Protein AF-A0A5J6N0Z9-F1 (afdb_monomer)

Mean predicted aligned error: 8.77 Å

Structure (mmCIF, N/CA/C/O backbone):
data_AF-A0A5J6N0Z9-F1
#
_entry.id   AF-A0A5J6N0Z9-F1
#
loop_
_atom_site.group_PDB
_atom_site.id
_atom_site.type_symbol
_atom_site.label_atom_id
_atom_site.label_alt_id
_atom_site.label_comp_id
_atom_site.label_asym_id
_atom_site.label_entity_id
_atom_site.label_seq_id
_atom_site.pdbx_PDB_ins_code
_atom_site.Cartn_x
_atom_site.Cartn_y
_atom_site.Cartn_z
_atom_site.occupancy
_atom_site.B_iso_or_equiv
_atom_site.auth_seq_id
_atom_site.auth_comp_id
_atom_site.auth_asym_id
_atom_site.auth_atom_id
_atom_site.pdbx_PDB_model_num
ATOM 1 N N . MET A 1 1 ? -16.753 -7.488 24.634 1.00 49.41 1 MET A N 1
ATOM 2 C CA . MET A 1 1 ? -16.311 -6.131 25.014 1.00 49.41 1 MET A CA 1
ATOM 3 C C . MET A 1 1 ? -15.199 -5.754 24.069 1.00 49.41 1 MET A C 1
ATOM 5 O O . MET A 1 1 ? -14.213 -6.477 24.007 1.00 49.41 1 MET A O 1
ATOM 9 N N . THR A 1 2 ? -15.408 -4.715 23.275 1.00 62.81 2 THR A N 1
ATOM 10 C CA . THR A 1 2 ? -14.421 -4.239 22.311 1.00 62.81 2 THR A CA 1
ATOM 11 C C . THR A 1 2 ? -13.488 -3.292 23.045 1.00 62.81 2 THR A C 1
ATOM 13 O O . THR A 1 2 ? -13.945 -2.310 23.618 1.00 62.81 2 THR A O 1
ATOM 16 N N . ASP A 1 3 ? -12.201 -3.624 23.110 1.00 83.81 3 ASP A N 1
ATOM 17 C CA . ASP A 1 3 ? -11.218 -2.784 23.788 1.00 83.81 3 ASP A CA 1
ATOM 18 C C . ASP A 1 3 ? -10.752 -1.677 22.833 1.00 83.81 3 ASP A C 1
ATOM 20 O O . ASP A 1 3 ? -9.752 -1.801 22.121 1.00 83.81 3 ASP A O 1
ATOM 24 N N . THR A 1 4 ? -11.557 -0.617 22.754 1.00 83.38 4 THR A N 1
ATOM 25 C CA . THR A 1 4 ? -11.348 0.563 21.906 1.00 83.38 4 THR A CA 1
ATOM 26 C C . THR A 1 4 ? -9.923 1.130 21.974 1.00 83.38 4 THR A C 1
ATOM 28 O O . THR A 1 4 ? -9.353 1.358 20.905 1.00 83.38 4 THR A O 1
ATOM 31 N N . PRO A 1 5 ? -9.275 1.318 23.145 1.00 85.44 5 PRO A N 1
ATOM 32 C CA . PRO A 1 5 ? -7.893 1.805 23.184 1.00 85.44 5 PRO A CA 1
ATOM 33 C C . PRO A 1 5 ? -6.892 0.835 22.542 1.00 85.44 5 PRO A C 1
ATOM 35 O O . PRO A 1 5 ? -5.964 1.285 21.868 1.00 85.44 5 PRO A O 1
ATOM 38 N N . THR A 1 6 ? -7.099 -0.479 22.662 1.00 89.00 6 THR A N 1
ATOM 39 C CA . THR A 1 6 ? -6.260 -1.467 21.967 1.00 89.00 6 THR A CA 1
ATOM 40 C C . THR A 1 6 ? -6.422 -1.365 20.446 1.00 89.00 6 THR A C 1
ATOM 42 O O . THR A 1 6 ? -5.423 -1.387 19.727 1.00 89.00 6 THR A O 1
ATOM 45 N N . LEU A 1 7 ? -7.645 -1.163 19.937 1.00 89.25 7 LEU A N 1
ATOM 46 C CA . LEU A 1 7 ? -7.874 -0.942 18.500 1.00 89.25 7 LEU A CA 1
ATOM 47 C C . LEU A 1 7 ? -7.240 0.361 17.991 1.00 89.25 7 LEU A C 1
ATOM 49 O O . LEU A 1 7 ? -6.675 0.374 16.899 1.00 89.25 7 LEU A O 1
ATOM 53 N N . VAL A 1 8 ? -7.287 1.445 18.775 1.00 90.62 8 VAL A N 1
ATOM 54 C CA . VAL A 1 8 ? -6.577 2.694 18.442 1.00 90.62 8 VAL A CA 1
ATOM 55 C C . VAL A 1 8 ? -5.074 2.435 18.325 1.00 90.62 8 VAL A C 1
ATOM 57 O O . VAL A 1 8 ? -4.456 2.856 17.348 1.00 90.62 8 VAL A O 1
ATOM 60 N N . GLY A 1 9 ? -4.485 1.727 19.294 1.00 90.31 9 GLY A N 1
ATOM 61 C CA . GLY A 1 9 ? -3.059 1.396 19.277 1.00 90.31 9 GLY A CA 1
ATOM 62 C C . GLY A 1 9 ? -2.658 0.585 18.044 1.00 90.31 9 GLY A C 1
ATOM 63 O O . GLY A 1 9 ? -1.647 0.879 17.409 1.00 90.31 9 GLY A O 1
ATOM 64 N N . GLU A 1 10 ? -3.482 -0.386 17.658 1.00 91.31 10 GLU A N 1
ATOM 65 C CA . GLU A 1 10 ? -3.264 -1.209 16.468 1.00 91.31 1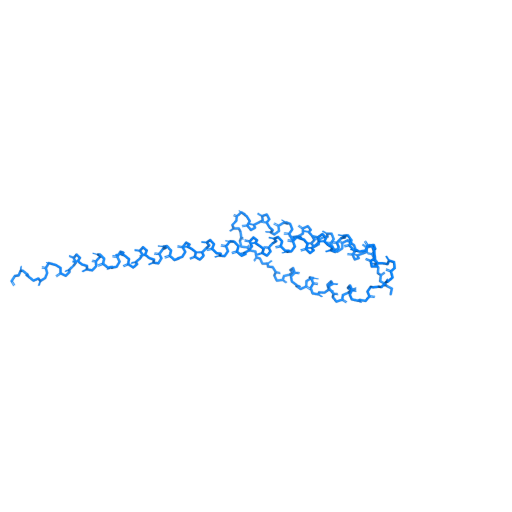0 GLU A CA 1
ATOM 66 C C . GLU A 1 10 ? -3.360 -0.400 15.166 1.00 91.31 10 GLU A C 1
ATOM 68 O O . GLU A 1 10 ? -2.501 -0.540 14.295 1.00 91.31 10 GLU A O 1
ATOM 73 N N . LEU A 1 11 ? -4.336 0.509 15.057 1.00 92.62 11 LEU A N 1
ATOM 74 C CA . LEU A 1 11 ? -4.466 1.429 13.921 1.00 92.62 11 LEU A CA 1
ATOM 75 C C . LEU A 1 11 ? -3.237 2.329 13.769 1.00 92.62 11 LEU A C 1
ATOM 77 O O . LEU A 1 11 ? -2.690 2.462 12.671 1.00 92.62 11 LEU A O 1
ATOM 81 N N . VAL A 1 12 ? -2.776 2.926 14.870 1.00 92.69 12 VAL A N 1
ATOM 82 C CA . VAL A 1 12 ? -1.583 3.787 14.880 1.00 92.69 12 VAL A CA 1
ATOM 83 C C . VAL A 1 12 ? -0.338 2.988 14.498 1.00 92.69 12 VAL A C 1
ATOM 85 O O . VAL A 1 12 ? 0.470 3.441 13.687 1.00 92.69 12 VAL A O 1
ATOM 88 N N . TYR A 1 13 ? -0.200 1.776 15.028 1.00 92.06 13 TYR A N 1
ATOM 89 C CA . TYR A 1 13 ? 0.918 0.896 14.712 1.00 92.06 13 TYR A CA 1
ATOM 90 C C . TYR A 1 13 ? 0.954 0.504 13.225 1.00 92.06 13 TYR A C 1
ATOM 92 O O . TYR A 1 13 ? 2.005 0.607 12.589 1.00 92.06 13 TYR A O 1
ATOM 100 N N . LEU A 1 14 ? -0.186 0.120 12.639 1.00 93.38 14 LEU A N 1
ATOM 101 C CA . LEU A 1 14 ? -0.273 -0.198 11.207 1.00 93.38 14 LEU A CA 1
ATOM 102 C C . LEU A 1 14 ? -0.007 1.021 10.323 1.00 93.38 14 LEU A C 1
ATOM 104 O O . LEU A 1 14 ? 0.635 0.893 9.279 1.00 93.38 14 LEU A O 1
ATOM 108 N N . THR A 1 15 ? -0.428 2.206 10.764 1.00 93.81 15 THR A N 1
ATOM 109 C CA . THR A 1 15 ? -0.113 3.467 10.080 1.00 93.81 15 THR A CA 1
ATOM 110 C C . THR A 1 15 ? 1.404 3.671 10.027 1.00 93.81 15 THR A C 1
ATOM 112 O O . THR A 1 15 ? 1.958 3.901 8.955 1.00 93.81 15 THR A O 1
ATOM 115 N N . GLY A 1 16 ? 2.102 3.471 11.152 1.00 92.19 16 GLY A N 1
ATOM 116 C CA . GLY A 1 16 ? 3.562 3.584 11.219 1.00 92.19 16 GLY A CA 1
ATOM 117 C C . GLY A 1 16 ? 4.311 2.548 10.370 1.00 92.19 16 GLY A C 1
ATOM 118 O O . GLY A 1 16 ? 5.313 2.884 9.736 1.00 92.19 16 GLY A O 1
ATOM 119 N N . ILE A 1 17 ? 3.822 1.302 10.299 1.00 93.12 17 ILE A N 1
ATOM 120 C CA . ILE A 1 17 ? 4.382 0.296 9.377 1.00 93.12 17 ILE A CA 1
ATOM 121 C C . ILE A 1 17 ? 4.203 0.738 7.927 1.00 93.12 17 ILE A C 1
ATOM 123 O O . ILE A 1 17 ? 5.143 0.634 7.141 1.00 93.12 17 ILE A O 1
ATOM 127 N N . THR A 1 18 ? 3.018 1.232 7.571 1.00 93.50 18 THR A N 1
ATOM 128 C CA . THR A 1 18 ? 2.709 1.667 6.203 1.00 93.50 18 THR A CA 1
ATOM 129 C C . THR A 1 18 ? 3.613 2.830 5.792 1.00 93.50 18 THR A C 1
ATOM 131 O O . THR A 1 18 ? 4.208 2.809 4.713 1.00 93.50 18 THR A O 1
ATOM 134 N N . GLU A 1 19 ? 3.823 3.794 6.688 1.00 93.31 19 GLU A N 1
ATOM 135 C CA . GLU A 1 19 ? 4.760 4.899 6.481 1.00 93.31 19 GLU A CA 1
ATOM 136 C C . GLU A 1 19 ? 6.211 4.403 6.318 1.00 93.31 19 GLU A C 1
ATOM 138 O O . GLU A 1 19 ? 6.950 4.858 5.439 1.00 93.31 19 GLU A O 1
ATOM 143 N N . ALA A 1 20 ? 6.647 3.446 7.145 1.00 91.50 20 ALA A N 1
ATOM 144 C CA . ALA A 1 20 ? 7.969 2.837 7.014 1.00 91.50 20 ALA A CA 1
ATOM 145 C C . ALA A 1 20 ? 8.125 2.110 5.670 1.00 91.50 20 ALA A C 1
ATOM 147 O O . ALA A 1 20 ? 9.117 2.328 4.974 1.00 91.50 20 ALA A O 1
ATOM 148 N N . ALA A 1 21 ? 7.127 1.323 5.261 1.00 92.50 21 ALA A N 1
ATOM 149 C CA . ALA A 1 21 ? 7.113 0.632 3.977 1.00 92.50 21 ALA A CA 1
ATOM 150 C C . ALA A 1 21 ? 7.254 1.618 2.810 1.00 92.50 21 ALA A C 1
ATOM 152 O O . ALA A 1 21 ? 8.097 1.419 1.939 1.00 92.50 21 ALA A O 1
ATOM 153 N N . ARG A 1 22 ? 6.531 2.744 2.828 1.00 93.06 22 ARG A N 1
ATOM 154 C CA . ARG A 1 22 ? 6.692 3.810 1.823 1.00 93.06 22 ARG A CA 1
ATOM 155 C C . ARG A 1 22 ? 8.119 4.356 1.772 1.00 93.06 22 ARG A C 1
ATOM 157 O O . ARG A 1 22 ? 8.690 4.515 0.694 1.00 93.06 22 ARG A O 1
ATOM 164 N N . ARG A 1 23 ? 8.741 4.614 2.927 1.00 91.81 23 ARG A N 1
ATOM 165 C CA . ARG A 1 23 ? 10.140 5.081 2.978 1.00 91.81 23 ARG A CA 1
ATOM 166 C C . ARG A 1 23 ? 11.106 4.065 2.369 1.00 91.81 23 ARG A C 1
ATOM 168 O O . ARG A 1 23 ? 11.974 4.461 1.594 1.00 91.81 23 ARG A O 1
ATOM 175 N N . HIS A 1 24 ? 10.929 2.782 2.666 1.00 91.38 24 HIS A N 1
ATOM 176 C CA . HIS A 1 24 ? 11.721 1.698 2.082 1.00 91.38 24 HIS A CA 1
ATOM 177 C C . HIS A 1 24 ? 11.500 1.570 0.565 1.00 91.38 24 HIS A C 1
ATOM 179 O O . HIS A 1 24 ? 12.467 1.439 -0.188 1.00 91.38 24 HIS A O 1
ATOM 185 N N . LEU A 1 25 ? 10.256 1.713 0.094 1.00 90.94 25 LEU A N 1
ATOM 186 C CA . LEU A 1 25 ? 9.922 1.691 -1.332 1.00 90.94 25 LEU A CA 1
ATOM 187 C C . LEU A 1 25 ? 10.644 2.803 -2.100 1.00 90.94 25 LEU A C 1
ATOM 189 O O . LEU A 1 25 ? 11.229 2.555 -3.151 1.00 90.94 25 LEU A O 1
ATOM 193 N N . ARG A 1 26 ? 10.662 4.025 -1.554 1.00 88.38 26 ARG A N 1
ATOM 194 C CA . ARG A 1 26 ? 11.372 5.173 -2.151 1.00 88.38 26 ARG A CA 1
ATOM 195 C C . ARG A 1 26 ? 12.885 4.985 -2.214 1.00 88.38 26 ARG A C 1
ATOM 197 O O . ARG A 1 26 ? 13.541 5.616 -3.035 1.00 88.38 26 ARG A O 1
ATOM 204 N N . GLN A 1 27 ? 13.437 4.132 -1.356 1.00 90.44 27 GLN A N 1
ATOM 205 C CA . GLN A 1 27 ? 14.848 3.743 -1.379 1.00 90.44 27 GLN A CA 1
ATOM 206 C C . GLN A 1 27 ? 15.127 2.597 -2.368 1.00 90.44 27 GLN A C 1
ATOM 208 O O . GLN A 1 27 ? 16.267 2.148 -2.466 1.00 90.44 27 GLN A O 1
ATOM 213 N N . GLY A 1 28 ? 14.110 2.115 -3.092 1.00 86.38 28 GLY A N 1
ATOM 214 C CA . GLY A 1 28 ? 14.229 1.010 -4.044 1.00 86.38 28 GLY A CA 1
ATOM 215 C C . GLY A 1 28 ? 14.335 -0.365 -3.383 1.00 86.38 28 GLY A C 1
ATOM 216 O O . GLY A 1 28 ? 14.794 -1.312 -4.018 1.00 86.38 28 GLY A O 1
ATOM 217 N N . GLN A 1 29 ? 13.953 -0.489 -2.109 1.00 88.25 29 GLN A N 1
ATOM 218 C CA . GLN A 1 29 ? 14.002 -1.767 -1.404 1.00 88.25 29 GLN A CA 1
ATOM 219 C C . GLN A 1 29 ? 12.807 -2.651 -1.772 1.00 88.25 29 GLN A C 1
ATOM 221 O O . GLN A 1 29 ? 11.687 -2.172 -1.958 1.00 88.25 29 GLN A O 1
ATOM 226 N N . LEU A 1 30 ? 13.053 -3.962 -1.845 1.00 82.75 30 LEU A N 1
ATOM 227 C CA . LEU A 1 30 ? 11.998 -4.966 -1.954 1.00 82.75 30 LEU A CA 1
ATOM 228 C C . LEU A 1 30 ? 11.227 -5.041 -0.636 1.00 82.75 30 LEU A C 1
ATOM 230 O O . LEU A 1 30 ? 11.822 -5.142 0.436 1.00 82.75 30 LEU A O 1
ATOM 234 N N . LEU A 1 31 ? 9.902 -5.011 -0.739 1.00 86.25 31 LEU A N 1
ATOM 235 C CA . LEU A 1 31 ? 8.988 -5.053 0.394 1.00 86.25 31 LEU A CA 1
ATOM 236 C C . LEU A 1 31 ? 8.172 -6.336 0.359 1.00 86.25 31 LEU A C 1
ATOM 238 O O . LEU A 1 31 ? 7.554 -6.648 -0.657 1.00 86.25 31 LEU A O 1
ATOM 242 N N . ASP A 1 32 ? 8.131 -7.032 1.491 1.00 87.69 32 ASP A N 1
ATOM 243 C CA . ASP A 1 32 ? 7.118 -8.047 1.751 1.00 87.69 32 ASP A CA 1
ATOM 244 C C . ASP A 1 32 ? 5.949 -7.398 2.499 1.00 87.69 32 ASP A C 1
ATOM 246 O O . ASP A 1 32 ? 6.078 -6.981 3.652 1.00 87.69 32 ASP A O 1
ATOM 250 N N . LEU A 1 33 ? 4.812 -7.282 1.814 1.00 88.19 33 LEU A N 1
ATOM 251 C CA . LEU A 1 33 ? 3.589 -6.682 2.347 1.00 88.19 33 LEU A CA 1
ATOM 252 C C . LEU A 1 33 ? 2.571 -7.732 2.813 1.00 88.19 33 LEU A C 1
ATOM 254 O O . LEU A 1 33 ? 1.500 -7.356 3.280 1.00 88.19 33 LEU A O 1
ATOM 258 N N . THR A 1 34 ? 2.894 -9.028 2.741 1.00 89.00 34 THR A N 1
ATOM 259 C CA . THR A 1 34 ? 1.963 -10.121 3.083 1.00 89.00 34 THR A CA 1
ATOM 260 C C . THR A 1 34 ? 1.454 -9.983 4.518 1.00 89.00 34 THR A C 1
ATOM 262 O O . THR A 1 34 ? 0.255 -10.014 4.781 1.00 89.00 34 THR A O 1
ATOM 265 N N . SER A 1 35 ? 2.370 -9.713 5.450 1.00 86.81 35 SER A N 1
ATO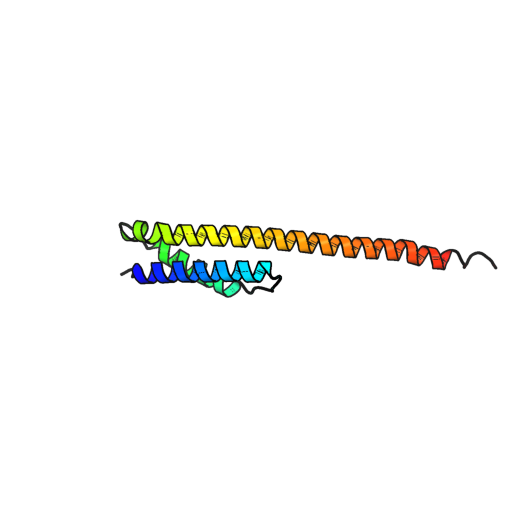M 266 C CA . SER A 1 35 ? 2.028 -9.515 6.862 1.00 86.81 35 SER A CA 1
ATOM 267 C C . SER A 1 35 ? 1.198 -8.252 7.132 1.00 86.81 35 SER A C 1
ATOM 269 O O . SER A 1 35 ? 0.472 -8.202 8.125 1.00 86.81 35 SER A O 1
ATOM 271 N N . LEU A 1 36 ? 1.300 -7.226 6.277 1.00 88.06 36 LEU A N 1
ATOM 272 C CA . LEU A 1 36 ? 0.487 -6.014 6.382 1.00 88.06 36 LEU A CA 1
ATOM 273 C C . LEU A 1 36 ? -0.949 -6.305 5.938 1.00 88.06 36 LEU A C 1
ATOM 275 O O . LEU A 1 36 ? -1.884 -5.907 6.628 1.00 88.06 36 LEU A O 1
ATOM 279 N N . ASP A 1 37 ? -1.113 -7.049 4.844 1.00 88.69 37 ASP A N 1
ATOM 280 C CA . ASP A 1 37 ? -2.420 -7.424 4.298 1.00 88.69 37 ASP A CA 1
ATOM 281 C C . ASP A 1 37 ? -3.228 -8.283 5.286 1.00 88.69 37 ASP A C 1
ATOM 283 O O . ASP A 1 37 ? -4.362 -7.948 5.635 1.00 88.69 37 ASP A O 1
ATOM 287 N N . GLU A 1 38 ? -2.606 -9.318 5.864 1.00 90.94 38 GLU A N 1
ATOM 288 C CA . GLU A 1 38 ? -3.233 -10.172 6.888 1.00 90.94 38 GLU A CA 1
ATOM 289 C C . GLU A 1 38 ? -3.709 -9.375 8.115 1.00 90.94 38 GLU A C 1
ATOM 291 O O . GLU A 1 38 ? -4.799 -9.607 8.657 1.00 90.94 38 GLU A O 1
ATOM 296 N N . ARG A 1 39 ? -2.901 -8.403 8.558 1.00 90.19 39 ARG A N 1
ATOM 297 C CA . ARG A 1 39 ? -3.240 -7.544 9.700 1.00 90.19 39 ARG A CA 1
ATOM 298 C C . ARG A 1 39 ? -4.356 -6.568 9.358 1.00 90.19 39 ARG A C 1
ATOM 300 O O . ARG A 1 39 ? -5.263 -6.398 10.170 1.00 90.19 39 ARG A O 1
ATOM 307 N N . CYS A 1 40 ? -4.335 -5.969 8.169 1.00 89.00 40 CYS A N 1
ATOM 308 C CA . CYS A 1 40 ? -5.413 -5.109 7.691 1.00 89.00 40 CYS A CA 1
ATOM 309 C C . CYS A 1 40 ? -6.739 -5.877 7.588 1.00 89.00 40 CYS A C 1
ATOM 311 O O . CYS A 1 40 ? -7.747 -5.397 8.102 1.00 89.00 40 CYS A O 1
ATOM 313 N N . ALA A 1 41 ? -6.741 -7.090 7.030 1.00 90.31 41 ALA A N 1
ATOM 314 C CA . ALA A 1 41 ? -7.937 -7.930 6.939 1.00 90.31 41 ALA A CA 1
ATOM 315 C C . ALA A 1 41 ? -8.512 -8.283 8.325 1.00 90.31 41 ALA A C 1
ATOM 317 O O . ALA A 1 41 ? -9.720 -8.165 8.572 1.00 90.31 41 ALA A O 1
ATOM 318 N N . THR A 1 42 ? -7.635 -8.655 9.262 1.00 90.25 42 THR A N 1
ATOM 319 C CA . THR A 1 42 ? -8.016 -8.948 10.651 1.00 90.25 42 THR A CA 1
ATOM 320 C C . THR A 1 42 ? -8.607 -7.716 11.339 1.00 90.25 42 THR A C 1
ATOM 322 O O . THR A 1 42 ? -9.645 -7.799 12.001 1.00 90.25 42 THR A O 1
ATOM 325 N N . LEU A 1 43 ? -7.974 -6.555 11.161 1.00 89.44 43 LEU A N 1
ATOM 326 C CA . LEU A 1 43 ? -8.436 -5.290 11.720 1.00 89.44 43 LEU A CA 1
ATOM 327 C C . LEU A 1 43 ? -9.799 -4.883 11.143 1.00 89.44 43 LEU A C 1
ATOM 329 O O . LEU A 1 43 ? -10.689 -4.525 11.912 1.00 89.44 43 LEU A O 1
ATOM 333 N N . CYS A 1 44 ? -9.993 -4.980 9.825 1.00 89.62 44 CYS A N 1
ATOM 334 C CA . CYS A 1 44 ? -11.272 -4.693 9.173 1.00 89.62 44 CYS A CA 1
ATOM 335 C C . CYS A 1 44 ? -12.404 -5.539 9.768 1.00 89.62 44 CYS A C 1
ATOM 337 O O . CYS A 1 44 ? -13.418 -4.985 10.188 1.00 89.62 44 CYS A O 1
ATOM 339 N N . THR A 1 45 ? -12.180 -6.847 9.924 1.00 89.81 45 THR A N 1
ATOM 340 C CA . THR A 1 45 ? -13.155 -7.769 10.536 1.00 89.81 45 THR A CA 1
ATOM 341 C C . THR A 1 45 ? -13.527 -7.341 11.961 1.00 89.81 45 THR A C 1
ATOM 343 O O . THR A 1 45 ? -14.687 -7.383 12.365 1.00 89.81 45 THR A O 1
ATOM 346 N N . ARG A 1 46 ? -12.549 -6.886 12.754 1.00 88.38 46 ARG A N 1
ATOM 347 C CA . ARG A 1 46 ? -12.793 -6.420 14.129 1.00 88.38 46 ARG A CA 1
ATOM 348 C C . ARG A 1 46 ? -13.559 -5.098 14.159 1.00 88.38 46 ARG A C 1
ATOM 350 O O . ARG A 1 46 ? -14.437 -4.930 15.007 1.00 88.38 46 ARG A O 1
ATOM 357 N N . LEU A 1 47 ? -13.260 -4.183 13.239 1.00 86.31 47 LEU A N 1
ATOM 358 C CA . LEU A 1 47 ? -13.909 -2.873 13.145 1.00 86.31 47 LEU A CA 1
ATOM 359 C C . LEU A 1 47 ? -15.386 -2.960 12.738 1.00 86.31 47 LEU A C 1
ATOM 361 O O . LEU A 1 47 ? -16.171 -2.118 13.170 1.00 86.31 47 LEU A O 1
ATOM 365 N N . GLU A 1 48 ? -15.792 -3.983 11.982 1.00 87.62 48 GLU A N 1
ATOM 366 C CA . GLU A 1 48 ? -17.204 -4.212 11.625 1.00 87.62 48 GLU A CA 1
ATOM 367 C C . GLU A 1 48 ? -18.109 -4.375 12.852 1.00 87.62 48 GLU A C 1
ATOM 369 O O . GLU A 1 48 ? -19.263 -3.945 12.844 1.00 87.62 48 GLU A O 1
ATOM 374 N N . SER A 1 49 ? -17.570 -4.934 13.938 1.00 86.12 49 SER A N 1
ATOM 375 C CA . SER A 1 49 ? -18.299 -5.118 15.196 1.00 86.12 49 SER A CA 1
ATOM 376 C C . SER A 1 49 ? -18.410 -3.846 16.053 1.00 86.12 49 SER A C 1
ATOM 378 O O . SER A 1 49 ? -19.120 -3.843 17.061 1.00 86.12 49 SER A O 1
ATOM 380 N N . VAL A 1 50 ? -17.727 -2.755 15.677 1.00 85.88 50 VAL A N 1
ATOM 381 C CA . VAL A 1 50 ? -17.701 -1.505 16.449 1.00 85.88 50 VAL A CA 1
ATOM 382 C C . VAL A 1 50 ? -18.898 -0.619 16.101 1.00 85.88 50 VAL A C 1
ATOM 384 O O . VAL A 1 50 ? -19.135 -0.264 14.941 1.00 85.88 50 VAL A O 1
ATOM 387 N N . THR A 1 51 ? -19.628 -0.186 17.129 1.00 85.06 51 THR A N 1
ATOM 388 C CA . THR A 1 51 ? -20.815 0.670 16.997 1.00 85.06 51 THR A CA 1
ATOM 389 C C . THR A 1 51 ? -20.810 1.796 18.036 1.00 85.06 51 THR A C 1
ATOM 391 O O . THR A 1 51 ? -20.033 1.778 18.987 1.00 85.06 51 THR A O 1
ATOM 394 N N . GLY A 1 52 ? -21.668 2.803 17.853 1.00 85.75 52 GLY A N 1
ATOM 395 C CA . GLY A 1 52 ? -21.853 3.877 18.834 1.00 85.75 52 GLY A CA 1
ATOM 396 C C . GLY A 1 52 ? -20.621 4.770 19.031 1.00 85.75 52 GLY A C 1
ATOM 397 O O . GLY A 1 52 ? -19.932 5.110 18.071 1.00 85.75 52 GLY A O 1
ATOM 398 N N . ALA A 1 53 ? -20.368 5.172 20.279 1.00 84.56 53 ALA A N 1
ATOM 399 C CA . ALA A 1 53 ? -19.319 6.132 20.639 1.00 84.56 53 ALA A CA 1
ATOM 400 C C . ALA A 1 53 ? -17.898 5.657 20.279 1.00 84.56 53 ALA A C 1
ATOM 402 O O . ALA A 1 53 ? -17.058 6.468 19.888 1.00 84.56 53 ALA A O 1
ATOM 403 N N . ASP A 1 54 ? -17.652 4.346 20.323 1.00 85.94 54 ASP A N 1
ATOM 404 C CA . ASP A 1 54 ? -16.358 3.756 19.969 1.00 85.94 54 ASP A CA 1
ATOM 405 C C . ASP A 1 54 ? -16.001 3.985 18.493 1.00 85.94 54 ASP A C 1
ATOM 407 O O . ASP A 1 54 ? -14.834 4.180 18.151 1.00 85.94 54 ASP A O 1
ATOM 411 N N . ARG A 1 55 ? -17.002 4.036 17.601 1.00 86.94 55 ARG A N 1
ATOM 412 C CA . ARG A 1 55 ? -16.778 4.306 16.173 1.00 86.94 55 ARG A CA 1
ATOM 413 C C . ARG A 1 55 ? -16.218 5.709 15.950 1.00 86.94 55 ARG A C 1
ATOM 415 O O . ARG A 1 55 ? -15.291 5.866 15.160 1.00 86.94 55 ARG A O 1
ATOM 422 N N . GLU A 1 56 ? -16.756 6.714 16.639 1.00 86.44 56 GLU A N 1
ATOM 423 C CA . GLU A 1 56 ? -16.259 8.090 16.511 1.00 86.44 56 GLU A CA 1
ATOM 424 C C . GLU A 1 56 ? -14.848 8.235 17.092 1.00 86.44 56 GLU A C 1
ATOM 426 O O . GLU A 1 56 ? -14.021 8.937 16.513 1.00 86.44 56 GLU A O 1
ATOM 431 N N . MET A 1 57 ? -14.526 7.504 18.165 1.00 86.88 57 MET A N 1
ATOM 432 C CA . MET A 1 57 ? -13.169 7.482 18.722 1.00 86.88 57 MET A CA 1
ATOM 433 C C . MET A 1 57 ? -12.139 6.870 17.762 1.00 86.88 57 MET A C 1
ATOM 435 O O . MET A 1 57 ? -11.010 7.353 17.679 1.00 86.88 57 MET A O 1
ATOM 439 N N . LEU A 1 58 ? -12.513 5.829 17.012 1.00 90.12 58 LEU A N 1
ATOM 440 C CA . LEU A 1 58 ? -11.617 5.158 16.060 1.00 90.12 58 LEU A CA 1
ATOM 441 C C . LEU A 1 58 ? -11.508 5.881 14.714 1.00 90.12 58 LEU A C 1
ATOM 443 O O . LEU A 1 58 ? -10.541 5.673 13.979 1.00 90.12 58 LEU A O 1
ATOM 447 N N . ARG A 1 59 ? -12.481 6.735 14.383 1.00 89.75 59 ARG A N 1
ATOM 448 C CA . ARG A 1 59 ? -12.629 7.350 13.059 1.00 89.75 59 ARG A CA 1
ATOM 449 C C . ARG A 1 59 ? -11.368 8.059 12.579 1.00 89.75 59 ARG A C 1
ATOM 451 O O . ARG A 1 59 ? -10.953 7.849 11.442 1.00 89.75 59 ARG A O 1
ATOM 458 N N . ALA A 1 60 ? -10.763 8.891 13.424 1.00 91.56 60 ALA A N 1
ATOM 459 C CA . ALA A 1 60 ? -9.579 9.660 13.045 1.00 91.56 60 ALA A CA 1
ATOM 460 C C . ALA A 1 60 ? -8.382 8.747 12.725 1.00 91.56 60 ALA A C 1
ATOM 462 O O . ALA A 1 60 ? -7.753 8.902 11.680 1.00 91.56 60 ALA A O 1
ATOM 463 N N . ALA A 1 61 ? -8.112 7.759 13.585 1.00 91.19 61 ALA A N 1
ATOM 464 C CA . ALA A 1 61 ? -7.017 6.809 13.393 1.00 91.19 61 ALA A CA 1
ATOM 465 C C . ALA A 1 61 ? -7.244 5.908 12.167 1.00 91.19 61 ALA A C 1
ATOM 467 O O . ALA A 1 61 ? -6.315 5.640 11.410 1.00 91.19 61 ALA A O 1
ATOM 468 N N . PHE A 1 62 ? -8.490 5.495 11.923 1.00 91.12 62 PHE A N 1
ATOM 469 C CA . PHE A 1 62 ? -8.845 4.710 10.744 1.00 91.12 62 PHE A CA 1
ATOM 470 C C . PHE A 1 62 ? -8.648 5.488 9.440 1.00 91.12 62 PHE A C 1
ATOM 472 O O . PHE A 1 62 ? -8.047 4.974 8.500 1.00 91.12 62 PHE A O 1
ATOM 479 N N . LEU A 1 63 ? -9.096 6.746 9.387 1.00 92.69 63 LEU A N 1
ATOM 480 C CA . LEU A 1 63 ? -8.889 7.596 8.213 1.00 92.69 63 LEU A CA 1
ATOM 481 C C . LEU A 1 63 ? -7.403 7.863 7.942 1.00 92.69 63 LEU A C 1
ATOM 483 O O . LEU A 1 63 ? -7.008 7.909 6.779 1.00 92.69 63 LEU A O 1
ATOM 487 N N . ALA A 1 64 ? -6.583 7.997 8.989 1.00 92.81 64 ALA A N 1
ATOM 488 C CA . ALA A 1 64 ? -5.136 8.135 8.844 1.00 92.81 64 ALA A CA 1
ATOM 489 C C . ALA A 1 64 ? -4.502 6.887 8.206 1.00 92.81 64 ALA A C 1
ATOM 491 O O . ALA A 1 64 ? -3.751 7.015 7.241 1.00 92.81 64 ALA A O 1
ATOM 492 N N . LEU A 1 65 ? -4.868 5.686 8.671 1.00 93.81 65 LEU A N 1
ATOM 493 C CA . LEU A 1 65 ? -4.401 4.432 8.072 1.00 93.81 65 LEU A CA 1
ATOM 494 C C . LEU A 1 65 ? -4.814 4.319 6.596 1.00 93.81 65 LEU A C 1
ATOM 496 O O . LEU A 1 65 ? -3.987 3.996 5.748 1.00 93.81 65 LEU A O 1
ATOM 500 N N . VAL A 1 66 ? -6.074 4.622 6.271 1.00 93.88 66 VAL A N 1
ATOM 501 C CA . VAL A 1 66 ? -6.571 4.592 4.883 1.00 93.88 66 VAL A CA 1
ATOM 502 C C . VAL A 1 66 ? -5.800 5.570 3.994 1.00 93.88 66 VAL A C 1
ATOM 504 O O . VAL A 1 66 ? -5.435 5.223 2.871 1.00 93.88 66 VAL A O 1
ATOM 507 N N . ALA A 1 67 ? -5.525 6.782 4.481 1.00 94.19 67 ALA A N 1
ATOM 508 C CA . ALA A 1 67 ? -4.739 7.761 3.738 1.00 94.19 67 ALA A CA 1
ATOM 509 C C . ALA A 1 67 ? -3.321 7.243 3.443 1.00 94.19 67 ALA A C 1
ATOM 511 O O . ALA A 1 67 ? -2.860 7.342 2.306 1.00 94.19 67 ALA A O 1
ATOM 512 N N . GLU A 1 68 ? -2.659 6.638 4.430 1.00 93.44 68 GLU A N 1
ATOM 513 C CA . GLU A 1 68 ? -1.326 6.056 4.255 1.00 93.44 68 GLU A CA 1
ATOM 514 C C . GLU A 1 68 ? -1.317 4.866 3.286 1.00 93.44 68 GLU A C 1
ATOM 516 O O . GLU A 1 68 ? -0.431 4.780 2.432 1.00 93.44 68 GLU A O 1
ATOM 521 N N . LEU A 1 69 ? -2.324 3.990 3.343 1.00 94.06 69 LEU A N 1
ATOM 522 C CA . LEU A 1 69 ? -2.461 2.863 2.412 1.00 94.06 69 LEU A CA 1
ATOM 523 C C . LEU A 1 69 ? -2.674 3.335 0.967 1.00 94.06 69 LEU A C 1
ATOM 525 O O . LEU A 1 69 ? -2.026 2.822 0.054 1.00 94.06 69 LEU A O 1
ATOM 529 N N . ASN A 1 70 ? -3.508 4.356 0.753 1.00 95.44 70 ASN A N 1
ATOM 530 C CA . ASN A 1 70 ? -3.718 4.947 -0.574 1.00 95.44 70 ASN A CA 1
ATOM 531 C C . ASN A 1 70 ? -2.425 5.552 -1.141 1.00 95.44 70 ASN A C 1
ATOM 533 O O . ASN A 1 70 ? -2.141 5.441 -2.336 1.00 95.44 70 ASN A O 1
ATOM 537 N N . LEU A 1 71 ? -1.619 6.192 -0.289 1.00 95.12 71 LEU A N 1
ATOM 538 C CA . LEU A 1 71 ? -0.325 6.732 -0.698 1.00 95.12 71 LEU A CA 1
ATOM 539 C C . LEU A 1 71 ? 0.675 5.619 -1.029 1.00 95.12 71 LEU A C 1
ATOM 541 O O . LEU A 1 71 ? 1.383 5.724 -2.030 1.00 95.12 71 LEU A O 1
ATOM 545 N N . LEU A 1 72 ? 0.713 4.545 -0.235 1.00 94.06 72 LEU A N 1
ATOM 546 C CA . LEU A 1 72 ? 1.532 3.370 -0.533 1.00 94.06 72 LEU A CA 1
ATO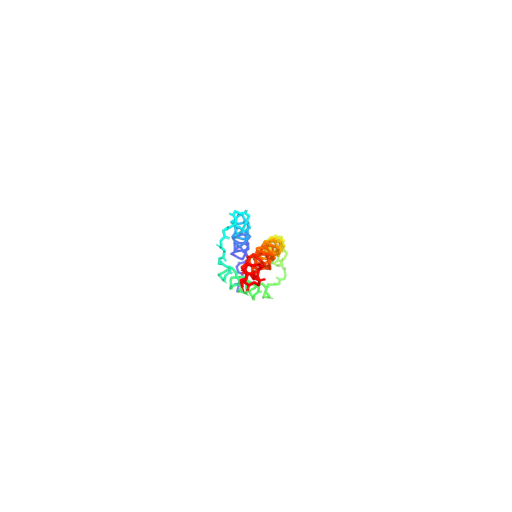M 547 C C . LEU A 1 72 ? 1.139 2.743 -1.878 1.00 94.06 72 LEU A C 1
ATOM 549 O O . LEU A 1 72 ? 2.014 2.452 -2.691 1.00 94.06 72 LEU A O 1
ATOM 553 N N . GLU A 1 73 ? -0.158 2.594 -2.154 1.00 94.62 73 GLU A N 1
ATOM 554 C CA . GLU A 1 73 ? -0.652 2.078 -3.435 1.00 94.62 73 GLU A CA 1
ATOM 555 C C . GLU A 1 73 ? -0.191 2.948 -4.616 1.00 94.62 73 GLU A C 1
ATOM 557 O O . GLU A 1 73 ? 0.290 2.430 -5.630 1.00 94.62 73 GLU A O 1
ATOM 562 N N . ALA A 1 74 ? -0.310 4.272 -4.493 1.00 95.31 74 ALA A N 1
ATOM 563 C CA . ALA A 1 74 ? 0.124 5.204 -5.528 1.00 95.31 74 ALA A CA 1
ATOM 564 C C . ALA A 1 74 ? 1.635 5.098 -5.800 1.00 95.31 74 ALA A C 1
ATOM 566 O O . ALA A 1 74 ? 2.056 5.064 -6.959 1.00 95.31 74 ALA A O 1
ATOM 567 N N . GLU A 1 75 ? 2.451 4.992 -4.749 1.00 94.00 75 GLU A N 1
ATOM 568 C CA . GLU A 1 75 ? 3.904 4.843 -4.872 1.00 94.00 75 GLU A CA 1
ATOM 569 C C . GLU A 1 75 ? 4.297 3.488 -5.483 1.00 94.00 75 GLU A C 1
ATOM 571 O O . GLU A 1 75 ? 5.193 3.433 -6.328 1.00 94.00 75 GLU A O 1
ATOM 576 N N . LEU A 1 76 ? 3.595 2.403 -5.137 1.00 92.75 76 LEU A N 1
ATOM 577 C CA . LEU A 1 76 ? 3.804 1.084 -5.745 1.00 92.75 76 LEU A CA 1
ATOM 578 C C . LEU A 1 76 ? 3.481 1.096 -7.241 1.00 92.75 76 LEU A C 1
ATOM 580 O O . LEU A 1 76 ? 4.260 0.572 -8.040 1.00 92.75 76 LEU A O 1
ATOM 584 N N . LYS A 1 77 ? 2.368 1.725 -7.640 1.00 93.81 77 LYS A N 1
ATOM 585 C CA . LYS A 1 77 ? 2.004 1.886 -9.058 1.00 93.81 77 LYS A CA 1
ATOM 586 C C . LYS A 1 77 ? 3.072 2.670 -9.816 1.00 93.81 77 LYS A C 1
ATOM 588 O O . LYS A 1 77 ? 3.521 2.212 -10.863 1.00 93.81 77 LYS A O 1
ATOM 593 N N . ALA A 1 78 ? 3.528 3.792 -9.260 1.00 92.81 78 ALA A N 1
ATOM 594 C CA . ALA A 1 78 ? 4.573 4.605 -9.874 1.00 92.81 78 ALA A CA 1
ATOM 595 C C . ALA A 1 78 ? 5.897 3.833 -10.028 1.00 92.81 78 ALA A C 1
ATOM 597 O O . ALA A 1 78 ? 6.499 3.849 -11.101 1.00 92.81 78 ALA A O 1
ATOM 598 N N . SER A 1 79 ? 6.321 3.108 -8.987 1.00 90.88 79 SER A N 1
ATOM 599 C CA . SER A 1 79 ? 7.537 2.282 -9.010 1.00 90.88 79 SER A CA 1
ATOM 600 C C . SER A 1 79 ? 7.452 1.159 -10.051 1.00 90.88 79 SER A C 1
ATOM 602 O O . SER A 1 79 ? 8.376 0.948 -10.845 1.00 90.88 79 SER A O 1
ATOM 604 N N . ARG A 1 80 ? 6.303 0.480 -10.119 1.00 90.75 80 ARG A N 1
ATOM 605 C CA . ARG A 1 80 ? 6.022 -0.547 -11.126 1.00 90.75 80 ARG A CA 1
ATOM 606 C C . ARG A 1 80 ? 6.098 0.022 -12.545 1.00 90.75 80 ARG A C 1
ATOM 608 O O . ARG A 1 80 ? 6.721 -0.589 -13.411 1.00 90.75 80 ARG A O 1
ATOM 615 N N . ASP A 1 81 ? 5.477 1.171 -12.787 1.00 93.12 81 ASP A N 1
ATOM 616 C CA . ASP A 1 81 ? 5.427 1.789 -14.115 1.00 93.12 81 ASP A CA 1
ATOM 617 C C . ASP A 1 81 ? 6.816 2.269 -14.564 1.00 93.12 81 ASP A C 1
ATOM 619 O O . ASP A 1 81 ? 7.204 2.049 -15.715 1.00 93.12 81 ASP A O 1
ATOM 623 N N . ALA A 1 82 ? 7.609 2.825 -13.641 1.00 91.31 82 ALA A N 1
ATOM 624 C CA . ALA A 1 82 ? 9.010 3.162 -13.883 1.00 91.31 82 ALA A CA 1
ATOM 625 C C . ALA A 1 82 ? 9.834 1.915 -14.248 1.00 91.31 82 ALA A C 1
ATOM 627 O O . ALA A 1 82 ? 10.503 1.892 -15.282 1.00 91.31 82 ALA A O 1
ATOM 628 N N . THR A 1 83 ? 9.698 0.838 -13.469 1.00 89.50 83 THR A N 1
ATOM 629 C CA . THR A 1 83 ? 10.396 -0.434 -13.717 1.00 89.50 83 THR A CA 1
ATOM 630 C C . THR A 1 83 ? 10.027 -1.025 -15.082 1.00 89.50 83 THR A C 1
ATOM 632 O O . THR A 1 83 ? 10.896 -1.451 -15.844 1.00 89.50 83 THR A O 1
ATOM 635 N N . MET A 1 84 ? 8.740 -1.021 -15.447 1.00 93.12 84 MET A N 1
ATOM 636 C CA . MET A 1 84 ? 8.300 -1.494 -16.765 1.00 93.12 84 MET A CA 1
ATOM 637 C C . MET A 1 84 ? 8.854 -0.635 -17.907 1.00 93.12 84 MET A C 1
ATOM 639 O O . MET A 1 84 ? 9.239 -1.173 -18.949 1.00 93.12 84 MET A O 1
ATOM 643 N N . SER A 1 85 ? 8.926 0.685 -17.721 1.00 93.94 85 SER A N 1
ATOM 644 C CA . 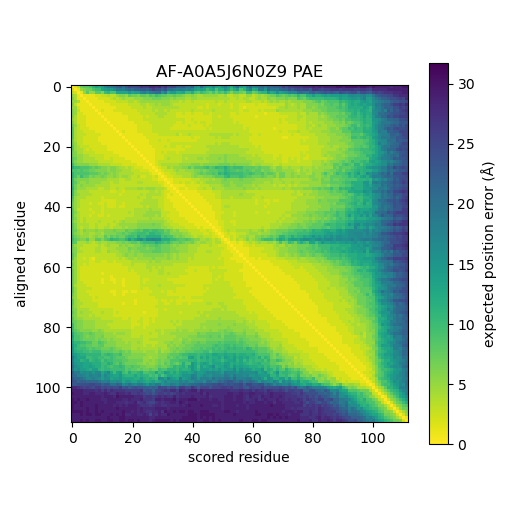SER A 1 85 ? 9.533 1.597 -18.695 1.00 93.94 85 SER A CA 1
ATOM 645 C C . SER A 1 85 ? 11.008 1.256 -18.943 1.00 93.94 85 SER A C 1
ATOM 647 O O . SER A 1 85 ? 11.436 1.125 -20.094 1.00 93.94 85 SER A O 1
ATOM 649 N N . GLU A 1 86 ? 11.772 0.999 -17.879 1.00 92.88 86 GLU A N 1
ATOM 650 C CA . GLU A 1 86 ? 13.181 0.608 -17.977 1.00 92.88 86 GLU A CA 1
ATOM 651 C C . GLU A 1 86 ? 13.371 -0.742 -18.682 1.00 92.88 86 GLU A C 1
ATOM 653 O O . GLU A 1 86 ? 14.206 -0.859 -19.587 1.00 92.88 86 GLU A O 1
ATOM 658 N N . ILE A 1 87 ? 12.559 -1.750 -18.342 1.00 93.12 87 ILE A N 1
ATOM 659 C CA . ILE A 1 87 ? 12.575 -3.064 -19.008 1.00 93.12 87 ILE A CA 1
ATOM 660 C C . ILE A 1 87 ? 12.295 -2.915 -20.508 1.00 93.12 87 ILE A C 1
ATOM 662 O O . ILE A 1 87 ? 12.981 -3.521 -21.344 1.00 93.12 87 ILE A O 1
ATOM 666 N N . ASN A 1 88 ? 11.319 -2.083 -20.875 1.00 92.88 88 ASN A N 1
ATOM 667 C CA . ASN A 1 88 ? 10.992 -1.811 -22.271 1.00 92.88 88 ASN A CA 1
ATOM 668 C C . ASN A 1 88 ? 12.158 -1.132 -22.997 1.00 92.88 88 ASN A C 1
ATOM 670 O O . ASN A 1 88 ? 12.516 -1.557 -24.099 1.00 92.88 88 ASN A O 1
ATOM 674 N N . ALA A 1 89 ? 12.810 -0.150 -22.372 1.00 93.25 89 ALA A N 1
ATOM 675 C CA . ALA A 1 89 ? 13.979 0.521 -22.934 1.00 93.25 89 ALA A CA 1
ATOM 676 C C . ALA A 1 89 ? 15.167 -0.441 -23.140 1.00 93.25 89 A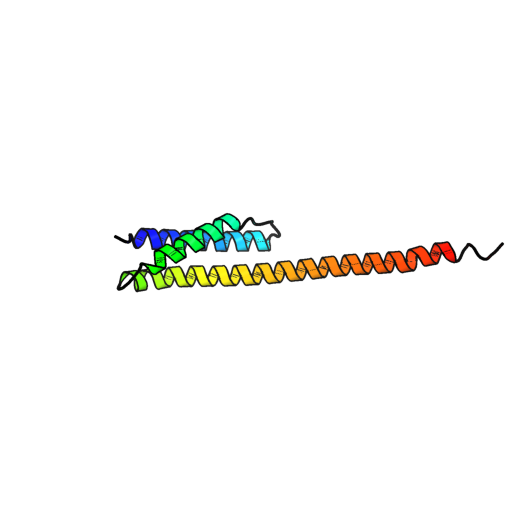LA A C 1
ATOM 678 O O . ALA A 1 89 ? 15.828 -0.408 -24.181 1.00 93.25 89 ALA A O 1
ATOM 679 N 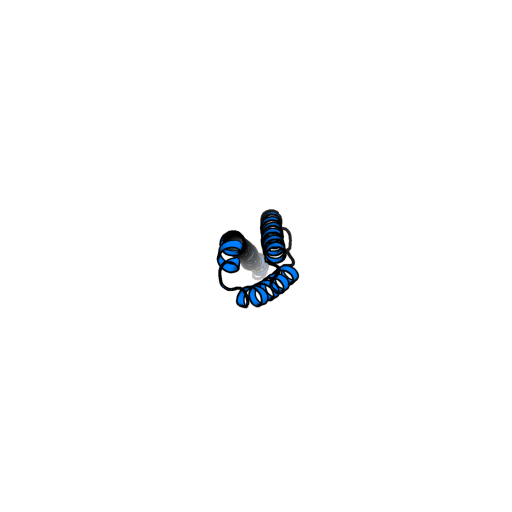N . VAL A 1 90 ? 15.438 -1.337 -22.182 1.00 93.00 90 VAL A N 1
ATOM 680 C CA . VAL A 1 90 ? 16.459 -2.398 -22.320 1.00 93.00 90 VAL A CA 1
ATOM 681 C C . VAL A 1 90 ? 16.113 -3.334 -23.479 1.00 93.00 90 VAL A C 1
ATOM 683 O O . VAL A 1 90 ? 16.965 -3.642 -24.315 1.00 93.00 90 VAL A O 1
ATOM 686 N N . THR A 1 91 ? 14.854 -3.757 -23.567 1.00 92.38 91 THR A N 1
ATOM 687 C CA . THR A 1 91 ? 14.383 -4.674 -24.611 1.00 92.38 91 THR A CA 1
ATOM 688 C C . THR A 1 91 ? 14.490 -4.045 -26.000 1.00 92.38 91 THR A C 1
ATOM 690 O O . THR A 1 91 ? 14.961 -4.695 -26.935 1.00 92.38 91 THR A O 1
ATOM 693 N N . GLN A 1 92 ? 14.120 -2.770 -26.144 1.00 90.88 92 GLN A N 1
ATOM 694 C CA . GLN A 1 92 ? 14.272 -2.022 -27.394 1.00 90.88 92 GLN A CA 1
ATOM 695 C C . GLN A 1 92 ? 15.742 -1.895 -27.803 1.00 90.88 92 GLN A C 1
ATOM 697 O O . GLN A 1 92 ? 16.076 -2.193 -28.951 1.00 90.88 92 GLN A O 1
ATOM 702 N N . ARG A 1 93 ? 16.640 -1.555 -26.866 1.00 88.81 93 ARG A N 1
ATOM 703 C CA . ARG A 1 93 ? 18.089 -1.522 -27.129 1.00 88.81 93 ARG A CA 1
ATOM 704 C C . ARG A 1 93 ? 18.619 -2.877 -27.588 1.00 88.81 93 ARG A C 1
ATOM 706 O O . ARG A 1 93 ? 19.371 -2.933 -28.556 1.00 88.81 93 ARG A O 1
ATOM 713 N N . ARG A 1 94 ? 18.192 -3.974 -26.954 1.00 89.50 94 ARG A N 1
ATOM 714 C CA . ARG A 1 94 ? 18.583 -5.335 -27.355 1.00 89.50 94 ARG A CA 1
ATOM 715 C C . ARG A 1 94 ? 18.092 -5.683 -28.762 1.00 89.50 94 ARG A C 1
ATOM 717 O O . ARG A 1 94 ? 18.846 -6.273 -29.531 1.00 89.50 94 ARG A O 1
ATOM 724 N N . ARG A 1 95 ? 16.863 -5.297 -29.122 1.00 86.88 95 ARG A N 1
ATOM 725 C CA . ARG A 1 95 ? 16.326 -5.481 -30.484 1.00 86.88 95 ARG A CA 1
ATOM 726 C C . ARG A 1 95 ? 17.118 -4.683 -31.518 1.00 86.88 95 ARG A C 1
ATOM 728 O O . ARG A 1 95 ? 17.482 -5.242 -32.546 1.00 86.88 95 ARG A O 1
ATOM 735 N N . ALA A 1 96 ? 17.427 -3.419 -31.229 1.00 84.50 96 ALA A N 1
ATOM 736 C CA . ALA A 1 96 ? 18.240 -2.581 -32.107 1.00 84.50 96 ALA A CA 1
ATOM 737 C C . ALA A 1 96 ? 19.650 -3.165 -32.292 1.00 84.50 96 ALA A C 1
ATOM 739 O O . ALA A 1 96 ? 20.103 -3.336 -33.421 1.00 84.50 96 ALA A O 1
ATOM 740 N N . ALA A 1 97 ? 20.310 -3.561 -31.200 1.00 86.44 97 ALA A N 1
ATOM 741 C CA . ALA A 1 97 ? 21.615 -4.214 -31.253 1.00 86.44 97 ALA A CA 1
ATOM 742 C C . ALA A 1 97 ? 21.579 -5.520 -32.066 1.00 86.44 97 ALA A C 1
ATOM 744 O O . ALA A 1 97 ? 22.490 -5.771 -32.847 1.00 86.44 97 ALA A O 1
ATOM 745 N N . GLY A 1 98 ? 20.517 -6.323 -31.945 1.00 86.88 98 GLY A N 1
ATOM 746 C CA . GLY A 1 98 ? 20.325 -7.522 -32.768 1.00 86.88 98 GLY A CA 1
ATOM 747 C C . GLY A 1 98 ? 20.136 -7.212 -34.257 1.00 86.88 98 GLY A C 1
ATOM 748 O O . GLY A 1 98 ? 20.753 -7.861 -35.100 1.00 86.88 98 GLY A O 1
ATOM 749 N N . ALA A 1 99 ? 19.335 -6.194 -34.587 1.00 81.62 99 ALA A N 1
ATOM 750 C CA . ALA A 1 99 ? 19.074 -5.782 -35.967 1.00 81.62 99 ALA A CA 1
ATOM 751 C C . ALA A 1 99 ? 20.342 -5.278 -36.679 1.00 81.62 99 ALA A C 1
ATOM 753 O O . ALA A 1 99 ? 20.610 -5.667 -37.815 1.00 81.62 99 ALA A O 1
ATOM 754 N N . TYR A 1 100 ? 21.157 -4.466 -36.001 1.00 71.25 100 TYR A N 1
ATOM 755 C CA . TYR A 1 100 ? 22.403 -3.940 -36.570 1.00 71.25 100 TYR A CA 1
ATOM 756 C C . TYR A 1 100 ? 23.594 -4.904 -36.425 1.00 71.25 100 TYR A C 1
ATOM 758 O O . TYR A 1 100 ? 24.480 -4.912 -37.276 1.00 71.25 100 TYR A O 1
ATOM 766 N N . GLY A 1 101 ? 23.600 -5.773 -35.410 1.00 62.59 101 GLY A N 1
ATOM 767 C CA . GLY A 1 101 ? 24.635 -6.791 -35.205 1.00 62.59 101 GLY A CA 1
ATOM 768 C C . GLY A 1 101 ? 24.607 -7.912 -36.250 1.00 62.59 101 GLY A C 1
ATOM 769 O O . GLY A 1 101 ? 25.662 -8.385 -36.669 1.00 62.59 101 GLY A O 1
ATOM 770 N N . HIS A 1 102 ? 23.424 -8.298 -36.745 1.00 57.00 102 HIS A N 1
ATOM 771 C CA . HIS A 1 102 ? 23.313 -9.260 -37.850 1.00 57.00 102 HIS A CA 1
ATOM 772 C C . HIS A 1 102 ? 23.575 -8.650 -39.235 1.00 57.00 102 HIS A C 1
ATOM 774 O O . HIS A 1 102 ? 24.009 -9.366 -40.141 1.00 57.00 102 HIS A O 1
ATOM 780 N N . ALA A 1 103 ? 23.366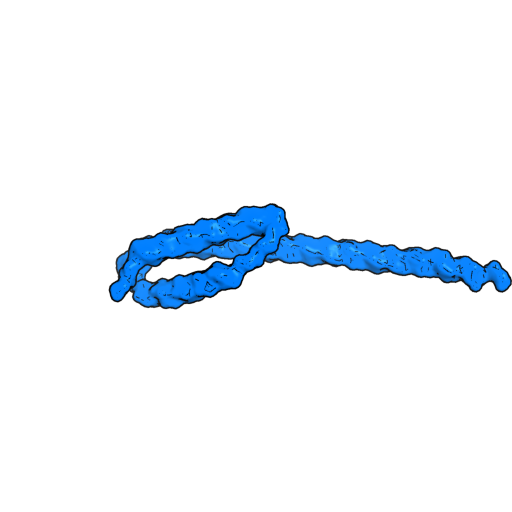 -7.341 -39.408 1.00 53.84 103 ALA A N 1
ATOM 781 C CA . ALA A 1 103 ? 23.643 -6.656 -40.670 1.00 53.84 103 ALA A CA 1
ATOM 782 C C . ALA A 1 103 ? 25.149 -6.621 -41.004 1.00 53.84 103 ALA A C 1
ATOM 784 O O . ALA A 1 103 ? 25.519 -6.711 -42.173 1.00 53.84 103 ALA A O 1
ATOM 785 N N . GLY A 1 104 ? 26.022 -6.576 -39.989 1.00 51.72 104 GLY A N 1
ATOM 786 C CA . GLY A 1 104 ? 27.479 -6.579 -40.171 1.00 51.72 104 GLY A CA 1
ATOM 787 C C . GLY A 1 104 ? 28.082 -7.927 -40.593 1.00 51.72 104 GLY A C 1
ATOM 788 O O . GLY A 1 104 ? 29.119 -7.946 -41.247 1.00 51.72 104 GLY A O 1
ATOM 789 N N . LEU A 1 105 ? 27.435 -9.055 -40.273 1.00 55.38 105 LEU A N 1
ATOM 790 C CA . LEU A 1 105 ? 27.960 -10.395 -40.586 1.00 55.38 105 LEU A CA 1
ATOM 791 C C . LEU A 1 105 ? 27.512 -10.917 -41.963 1.00 55.38 105 LEU A C 1
ATOM 793 O O . LEU A 1 105 ? 28.249 -11.662 -42.602 1.00 55.38 105 LEU A O 1
ATOM 797 N N . ASN A 1 106 ? 26.349 -10.487 -42.467 1.00 51.12 106 ASN A N 1
ATOM 798 C CA . ASN A 1 106 ? 25.838 -10.927 -43.774 1.00 51.12 106 ASN A CA 1
ATOM 799 C C . ASN A 1 106 ? 26.315 -10.069 -44.961 1.00 51.12 106 ASN A C 1
ATOM 801 O O . ASN A 1 106 ? 26.205 -10.505 -46.107 1.00 51.12 106 ASN A O 1
ATOM 805 N N . ALA A 1 107 ? 26.878 -8.880 -44.720 1.00 53.31 107 ALA A N 1
ATOM 806 C CA . ALA A 1 107 ? 27.427 -8.024 -45.777 1.00 53.31 107 ALA A CA 1
ATOM 807 C C . ALA A 1 107 ? 28.811 -8.484 -46.294 1.00 53.31 107 ALA A C 1
ATOM 809 O O . ALA A 1 107 ? 29.222 -8.070 -47.374 1.00 53.31 107 ALA A O 1
ATOM 810 N N . GLY A 1 108 ? 29.513 -9.366 -45.568 1.00 49.81 108 GLY A N 1
ATOM 811 C CA . GLY A 1 108 ? 30.828 -9.900 -45.955 1.00 49.81 108 GLY A CA 1
ATOM 812 C C . GLY A 1 108 ? 30.810 -11.232 -46.722 1.00 49.81 108 GLY A C 1
ATOM 813 O O . GLY A 1 108 ? 31.860 -11.684 -47.164 1.00 49.81 108 GLY A O 1
ATOM 814 N N . ALA A 1 109 ? 29.647 -11.874 -46.891 1.00 52.53 109 ALA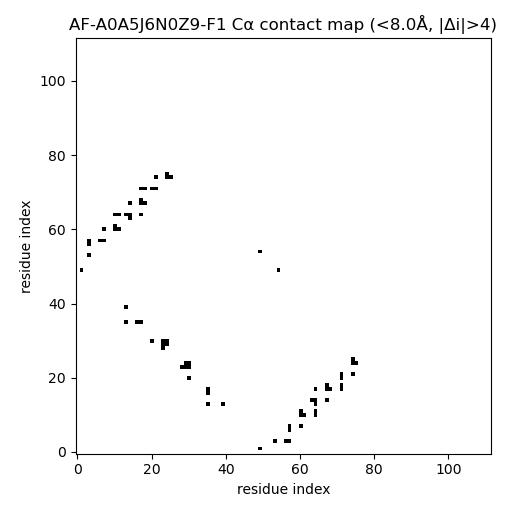 A N 1
ATOM 815 C CA . ALA A 1 109 ? 29.545 -13.237 -47.439 1.00 52.53 109 ALA A CA 1
ATOM 816 C C . ALA A 1 109 ? 29.099 -13.318 -48.918 1.00 52.53 109 ALA A C 1
ATOM 818 O O . ALA A 1 109 ? 28.892 -14.413 -49.434 1.00 52.53 109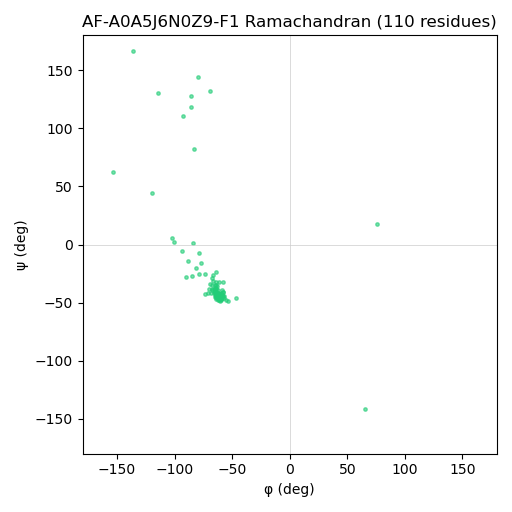 ALA A O 1
ATOM 819 N N . ARG A 1 110 ? 28.952 -12.185 -49.623 1.00 50.41 110 ARG A N 1
ATOM 820 C CA . ARG A 1 110 ? 28.621 -12.123 -51.069 1.00 50.41 110 ARG A CA 1
ATOM 821 C C . ARG A 1 110 ? 29.702 -11.415 -51.892 1.00 50.41 110 ARG A C 1
ATOM 823 O O . ARG A 1 110 ? 29.407 -10.573 -52.732 1.00 50.41 110 ARG A O 1
ATOM 830 N N . GLY A 1 111 ? 30.960 -11.737 -51.623 1.00 52.53 111 GLY A N 1
ATOM 831 C CA . GLY A 1 111 ? 32.097 -11.170 -52.341 1.00 52.53 111 GLY A CA 1
ATOM 832 C C . GLY A 1 111 ? 33.292 -12.107 -52.326 1.00 52.53 111 GLY A C 1
ATOM 833 O O . GLY A 1 111 ? 34.315 -11.762 -51.746 1.00 52.53 111 GLY A O 1
ATOM 834 N N . ARG A 1 112 ? 33.143 -13.297 -52.909 1.00 40.00 112 ARG A N 1
ATOM 835 C CA . ARG A 1 112 ? 34.247 -14.141 -53.372 1.00 40.00 112 ARG A CA 1
ATOM 836 C C . ARG A 1 112 ? 33.762 -15.068 -54.472 1.00 40.00 112 ARG A C 1
ATOM 838 O O . ARG A 1 112 ? 32.653 -15.617 -54.301 1.00 40.00 112 ARG A O 1
#

Nearest PDB structures (foldseek):
  3h3m-assembly1_B  TM=6.351E-01  e=1.955E+00  Bordetella bronchiseptica
  8xca-assembly1_A  TM=3.201E-01  e=2.639E+00  unidentified
  1knz-assembly4_N  TM=2.948E-01  e=3.160E+00  Simian rotavirus A/SA11

Organism: NCBI:txid2602016

pLDDT: mean 85.39, std 12.85, range [40.0, 95.44]

InterPro domains:
  IPR008622 Flagellar protein FliT [PF05400] (15-101)

Secondary structure (DSSP, 8-state):
---HHHHHHHHHHHHHHHHHHHHHHHTT-----HHHHHHHHHHHHHHHT--THHHHHHHHHHHHHHHHHHHHHHHHHHHHHHHHHHHHHHHHHHHHHHHHHHHHHHTTSS--

Radius of gyration: 25.28 Å; Cα contacts (8 Å, |Δi|>4): 39; chains: 1; bounding box: 56×24×78 Å

Sequence (112 aa):
MTDTPTLVGELVYLTGITEAARRHLRQGQLLDLTSLDERCATLCTRLESVTGADREMLRAAFLALVAELNLLEAELKASRDATMSEINAVTQRRRAAGAYGHAGLNAGARGR

Solvent-accessible surface area (backbone atoms only — not comparable to full-atom values): 6405 Å² total; per-residue (Å²): 136,83,61,57,69,60,54,46,52,51,35,50,50,52,33,52,50,44,52,49,50,42,56,41,48,78,70,70,48,91,79,86,55,66,71,55,50,58,49,50,54,53,48,52,63,56,53,72,75,55,59,72,74,58,40,66,70,40,43,62,47,50,52,51,30,52,54,42,50,55,50,40,52,53,52,51,51,52,52,50,53,52,50,52,50,50,53,50,53,53,50,51,50,51,51,51,51,50,60,56,58,53,54,67,64,63,72,70,75,84,77,130

Foldseek 3Di:
DQPLVVLLVLLQVLLVVLVVLLVCVVVVHDDDCVVSVVSVVVSVVSLVPDDDPSVVVCVVSNVSNVVSVVVSVVSVVVSVVVVVVVVVVVVVVVVVCVVVVVVVVVVPPPDD